Protein AF-R7TQU2-F1 (afdb_monomer_lite)

pLDDT: mean 90.51, std 6.59, range [50.0, 96.06]

Organism: Capitella teleta (NCBI:txid283909)

Structure (mmCIF, N/CA/C/O backbone):
data_AF-R7TQU2-F1
#
_entry.id   AF-R7TQU2-F1
#
loop_
_atom_site.group_PDB
_atom_site.id
_atom_site.type_symbol
_atom_site.label_atom_id
_atom_site.label_alt_id
_atom_site.label_comp_id
_atom_site.label_asym_id
_atom_site.label_entity_id
_atom_site.label_seq_id
_atom_site.pdbx_PDB_ins_code
_atom_site.Cartn_x
_atom_site.Cartn_y
_atom_site.Cartn_z
_atom_site.occupancy
_atom_site.B_iso_or_equiv
_atom_site.auth_seq_id
_atom_site.auth_comp_id
_atom_site.auth_asym_id
_atom_site.auth_atom_id
_atom_site.pdbx_PDB_model_num
ATOM 1 N N . VAL A 1 1 ? 15.083 -4.131 -11.958 1.00 56.88 1 VAL A N 1
ATOM 2 C CA . VAL A 1 1 ? 14.049 -3.696 -12.937 1.00 56.88 1 VAL A CA 1
ATOM 3 C C . VAL A 1 1 ? 12.757 -3.385 -12.186 1.00 56.88 1 VAL A C 1
ATOM 5 O O . VAL A 1 1 ? 12.505 -4.033 -11.183 1.00 56.88 1 VAL A O 1
ATOM 8 N N . SER A 1 2 ? 11.969 -2.376 -12.584 1.00 81.75 2 SER A N 1
ATOM 9 C CA . SER A 1 2 ? 10.673 -2.106 -11.933 1.00 81.75 2 SER A CA 1
ATOM 10 C C . SER A 1 2 ? 9.598 -3.069 -12.445 1.00 81.75 2 SER A C 1
ATOM 12 O O . SER A 1 2 ? 9.579 -3.378 -13.635 1.00 81.75 2 SER A O 1
ATOM 14 N N . ILE A 1 3 ? 8.667 -3.498 -11.583 1.00 87.81 3 ILE A N 1
ATOM 15 C CA . ILE A 1 3 ? 7.614 -4.469 -11.944 1.00 87.81 3 ILE A CA 1
ATOM 16 C C . ILE A 1 3 ? 6.806 -4.052 -13.182 1.00 87.81 3 ILE A C 1
ATOM 18 O O . ILE A 1 3 ? 6.419 -4.887 -13.989 1.00 87.81 3 ILE A O 1
ATOM 22 N N . ARG A 1 4 ? 6.594 -2.746 -13.399 1.00 89.94 4 ARG A N 1
ATOM 23 C CA . ARG A 1 4 ? 5.959 -2.251 -14.628 1.00 89.94 4 ARG A CA 1
ATOM 24 C C . ARG A 1 4 ? 6.785 -2.599 -15.867 1.00 89.94 4 ARG A C 1
ATOM 26 O O . ARG A 1 4 ? 6.228 -3.145 -16.805 1.00 89.94 4 ARG A O 1
ATOM 33 N N . ARG A 1 5 ? 8.079 -2.266 -15.871 1.00 89.38 5 ARG A N 1
ATOM 34 C CA . ARG A 1 5 ? 8.947 -2.494 -17.036 1.00 89.38 5 ARG A CA 1
ATOM 35 C C . ARG A 1 5 ? 9.043 -3.978 -17.371 1.00 89.38 5 ARG A C 1
ATOM 37 O O . ARG A 1 5 ? 8.991 -4.305 -18.544 1.00 89.38 5 ARG A O 1
ATOM 44 N N . LEU A 1 6 ? 9.114 -4.834 -16.348 1.00 89.31 6 LEU A N 1
ATOM 45 C CA . LEU A 1 6 ? 9.082 -6.287 -16.516 1.00 89.31 6 LEU A CA 1
ATOM 46 C C . LEU A 1 6 ? 7.777 -6.745 -17.185 1.00 89.31 6 LEU A C 1
ATOM 48 O O . LEU A 1 6 ? 7.793 -7.455 -18.175 1.00 89.31 6 LEU A O 1
ATOM 52 N N . GLN A 1 7 ? 6.626 -6.286 -16.695 1.00 91.00 7 GLN A N 1
ATOM 53 C CA . GLN A 1 7 ? 5.339 -6.649 -17.299 1.00 91.00 7 GLN A CA 1
ATOM 54 C C . GLN A 1 7 ? 5.186 -6.143 -18.739 1.00 91.00 7 GLN A C 1
ATOM 56 O O . GLN A 1 7 ? 4.569 -6.807 -19.566 1.00 91.00 7 GLN A O 1
ATOM 61 N N . ASP A 1 8 ? 5.720 -4.958 -19.035 1.00 90.31 8 ASP A N 1
ATOM 62 C CA . ASP A 1 8 ? 5.658 -4.385 -20.377 1.00 90.31 8 ASP A CA 1
ATOM 63 C C . ASP A 1 8 ? 6.617 -5.112 -21.347 1.00 90.31 8 ASP A C 1
ATOM 65 O O . ASP A 1 8 ? 6.284 -5.222 -22.523 1.00 90.31 8 ASP A O 1
ATOM 69 N N . SER A 1 9 ? 7.761 -5.642 -20.880 1.00 90.69 9 SER A N 1
ATOM 70 C CA . SER A 1 9 ? 8.673 -6.449 -21.711 1.00 90.69 9 SER A CA 1
ATOM 71 C C . SER A 1 9 ? 8.136 -7.850 -21.990 1.00 90.69 9 SER A C 1
ATOM 73 O O . SER A 1 9 ? 8.252 -8.326 -23.113 1.00 90.69 9 SER A O 1
ATOM 75 N N . GLU A 1 10 ? 7.519 -8.487 -20.992 1.00 89.56 10 GLU A N 1
ATOM 76 C CA . GLU A 1 10 ? 6.945 -9.833 -21.129 1.00 89.56 10 GLU A CA 1
ATOM 77 C C . GLU A 1 10 ? 5.579 -9.835 -21.838 1.00 89.56 10 GLU A C 1
ATOM 79 O O . GLU A 1 10 ? 5.090 -10.879 -22.258 1.00 89.56 10 GLU A O 1
ATOM 84 N N . GLY A 1 11 ? 4.904 -8.683 -21.927 1.00 90.56 11 GLY A N 1
ATOM 85 C CA . GLY A 1 11 ? 3.528 -8.597 -22.432 1.00 90.56 11 GLY A CA 1
ATOM 86 C C . GLY A 1 11 ? 2.476 -9.219 -21.498 1.00 90.56 11 GLY A C 1
ATOM 87 O O . GLY A 1 11 ? 1.311 -9.34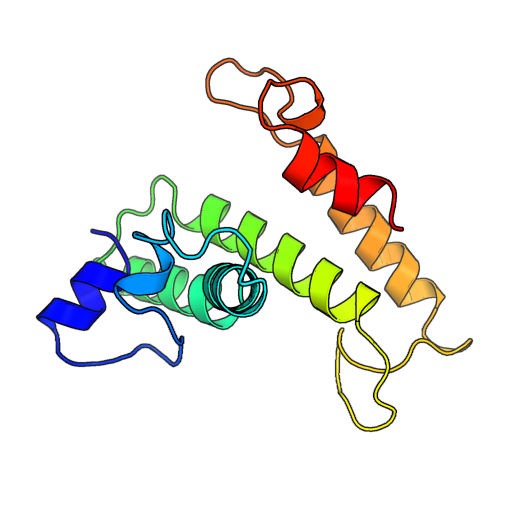2 -21.877 1.00 90.56 11 GLY A O 1
ATOM 88 N N . LEU A 1 12 ? 2.859 -9.583 -20.268 1.00 89.31 12 LEU A N 1
ATOM 89 C CA . LEU A 1 12 ? 2.018 -10.256 -19.274 1.00 89.31 12 LEU A CA 1
ATOM 90 C C . LEU A 1 12 ? 1.855 -9.411 -18.003 1.00 89.31 12 LEU A C 1
ATOM 92 O O . LEU A 1 12 ? 2.741 -8.655 -17.606 1.00 89.31 12 LEU A O 1
ATOM 96 N N . LYS A 1 13 ? 0.708 -9.552 -17.325 1.00 88.56 13 LYS A N 1
ATOM 97 C CA . LYS A 1 13 ? 0.422 -8.873 -16.049 1.00 88.56 13 LYS A CA 1
ATOM 98 C C . LYS A 1 13 ? 0.387 -9.872 -14.897 1.00 88.56 13 LYS A C 1
ATOM 100 O O . LYS A 1 13 ? -0.367 -10.839 -14.933 1.00 88.56 13 LYS A O 1
ATOM 105 N N . ALA A 1 14 ? 1.103 -9.564 -13.819 1.00 90.19 14 ALA A N 1
ATOM 106 C CA . ALA A 1 14 ? 1.048 -10.284 -12.549 1.00 90.19 14 ALA A CA 1
ATOM 107 C C . ALA A 1 14 ? -0.165 -9.821 -11.716 1.00 90.19 14 ALA A C 1
ATOM 109 O O . ALA A 1 14 ? -0.012 -9.333 -10.597 1.00 90.19 14 ALA A O 1
ATOM 110 N N . VAL A 1 15 ? -1.366 -9.893 -12.312 1.00 89.50 15 VAL A N 1
ATOM 111 C CA . VAL A 1 15 ? -2.695 -9.583 -11.727 1.00 89.50 15 VAL A CA 1
ATOM 112 C C . VAL A 1 15 ? -2.921 -8.124 -11.274 1.00 89.50 15 VAL A C 1
ATOM 114 O O . VAL A 1 15 ? -4.063 -7.667 -11.183 1.00 89.50 15 VAL A O 1
ATOM 117 N N . ASN A 1 16 ? -1.867 -7.343 -11.051 1.00 92.12 16 ASN A N 1
ATOM 118 C CA . ASN A 1 16 ? -1.959 -5.931 -10.693 1.00 92.12 16 ASN A CA 1
ATOM 119 C C . ASN A 1 16 ? -2.381 -5.047 -11.880 1.00 92.12 16 ASN A C 1
ATOM 121 O O . ASN A 1 16 ? -2.229 -5.388 -13.054 1.00 92.12 16 ASN A O 1
ATOM 125 N N . ARG A 1 17 ? -2.890 -3.855 -11.556 1.00 92.31 17 ARG A N 1
ATOM 126 C CA . ARG A 1 17 ? -3.434 -2.893 -12.530 1.00 92.31 17 ARG A CA 1
ATOM 127 C C . ARG A 1 17 ? -2.427 -1.826 -12.968 1.00 92.31 17 ARG A C 1
ATOM 129 O O . ARG A 1 17 ? -2.834 -0.814 -13.536 1.00 92.31 17 ARG A O 1
ATOM 136 N N . LEU A 1 18 ? -1.129 -2.020 -12.715 1.00 92.38 18 LEU A N 1
ATOM 137 C CA . LEU A 1 18 ? -0.122 -1.006 -13.017 1.00 92.38 18 LEU A CA 1
ATOM 138 C C . LEU A 1 18 ? 0.007 -0.765 -14.525 1.00 92.38 18 LEU A C 1
ATOM 140 O O . LEU A 1 18 ? 0.249 -1.668 -15.331 1.00 92.38 18 LEU A O 1
ATOM 144 N N . THR A 1 19 ? -0.079 0.510 -14.883 1.00 91.50 19 THR A N 1
ATOM 145 C CA . THR A 1 19 ? 0.096 1.039 -16.243 1.00 91.50 19 THR A CA 1
ATOM 146 C C . THR A 1 19 ? 1.000 2.261 -16.221 1.00 91.50 19 THR A C 1
ATOM 148 O O . THR A 1 19 ? 1.339 2.752 -15.138 1.00 91.50 19 THR A O 1
ATOM 151 N N . LYS A 1 20 ? 1.336 2.808 -17.401 1.00 91.38 20 LYS A N 1
ATOM 152 C CA . LYS A 1 20 ? 2.138 4.034 -17.555 1.00 91.38 20 LYS A CA 1
ATOM 153 C C . LYS A 1 20 ? 1.626 5.234 -16.735 1.00 91.38 20 LYS A C 1
ATOM 155 O O . LYS A 1 20 ? 2.407 5.967 -16.132 1.00 91.38 20 LYS A O 1
ATOM 160 N N . ASN A 1 21 ? 0.317 5.336 -16.566 1.00 92.69 21 ASN A N 1
ATOM 161 C CA . ASN A 1 21 ? -0.304 6.437 -15.831 1.00 92.69 21 ASN A CA 1
ATOM 162 C C . ASN A 1 21 ? -0.069 6.388 -14.310 1.00 92.69 21 ASN A C 1
ATOM 164 O O . ASN A 1 21 ? -0.192 7.408 -13.646 1.00 92.69 21 ASN A O 1
ATOM 168 N N . HIS A 1 22 ? 0.284 5.224 -13.754 1.00 93.56 22 HIS A N 1
ATOM 169 C CA . HIS A 1 22 ? 0.480 5.050 -12.308 1.00 93.56 22 HIS A CA 1
ATOM 170 C C . HIS A 1 22 ? 1.814 5.615 -11.791 1.00 93.56 22 HIS A C 1
ATOM 172 O O . HIS A 1 22 ? 1.872 6.124 -10.680 1.00 93.56 22 HIS A O 1
ATOM 178 N N . ILE A 1 23 ? 2.881 5.538 -12.592 1.00 91.06 23 ILE A N 1
ATOM 179 C CA . ILE A 1 23 ? 4.210 6.104 -12.283 1.00 91.06 23 ILE A CA 1
ATOM 180 C C . ILE A 1 23 ? 4.336 7.506 -12.888 1.00 91.06 23 ILE A C 1
ATOM 182 O O . ILE A 1 23 ? 4.854 8.400 -12.230 1.00 91.06 23 ILE A O 1
ATOM 186 N N . ASP A 1 24 ? 3.784 7.745 -14.084 1.00 93.00 24 ASP A N 1
ATOM 187 C CA . ASP A 1 24 ? 3.813 9.058 -14.746 1.00 93.00 24 ASP A CA 1
ATOM 188 C C . ASP A 1 24 ? 2.559 9.879 -14.380 1.00 93.00 24 ASP A C 1
ATOM 190 O O . ASP A 1 24 ? 1.881 10.462 -15.225 1.00 93.00 24 ASP A O 1
ATOM 194 N N . PHE A 1 25 ? 2.227 9.902 -13.085 1.00 93.31 25 PHE A N 1
ATOM 195 C CA . PHE A 1 25 ? 0.953 10.400 -12.551 1.00 93.31 25 PHE A CA 1
ATOM 196 C C . PHE A 1 25 ? 0.867 11.931 -12.425 1.00 93.31 25 PHE A C 1
ATOM 198 O O . PHE A 1 25 ? -0.126 12.443 -11.914 1.00 93.31 25 PHE A O 1
ATOM 205 N N . LYS A 1 26 ? 1.876 12.691 -12.877 1.00 94.62 26 LYS A N 1
ATOM 206 C CA . LYS A 1 26 ? 1.999 14.150 -12.651 1.00 94.62 26 LYS A CA 1
ATOM 207 C C . LYS A 1 26 ? 0.760 14.952 -13.077 1.00 94.62 26 LYS A C 1
ATOM 209 O O . LYS A 1 26 ? 0.375 15.892 -12.394 1.00 94.62 26 LYS A O 1
ATOM 214 N N . ASN A 1 27 ? 0.094 14.545 -14.157 1.00 94.44 27 ASN A N 1
ATOM 215 C CA . ASN A 1 27 ? -1.123 15.205 -14.655 1.00 94.44 27 ASN A CA 1
ATOM 216 C C . ASN A 1 27 ? -2.416 14.633 -14.037 1.00 94.44 27 ASN A C 1
ATOM 218 O O . ASN A 1 27 ? -3.522 14.966 -14.452 1.00 94.44 27 ASN A O 1
ATOM 222 N N . GLN A 1 28 ? -2.290 13.702 -13.092 1.00 94.12 28 GLN A N 1
ATOM 223 C CA . GLN A 1 28 ? -3.371 12.911 -12.503 1.00 94.12 28 GLN A CA 1
ATOM 224 C C . GLN A 1 28 ? -3.219 12.790 -10.978 1.00 94.12 28 GLN A C 1
ATOM 226 O O . GLN A 1 28 ? -3.757 11.863 -10.380 1.00 94.12 28 GLN A O 1
ATOM 231 N N . ILE A 1 29 ? -2.523 13.743 -10.346 1.00 92.00 29 ILE A N 1
ATOM 232 C CA . ILE A 1 29 ? -2.177 13.727 -8.913 1.00 92.00 29 ILE A CA 1
ATOM 233 C C . ILE A 1 29 ? -3.393 13.613 -7.982 1.00 92.00 29 ILE A C 1
ATOM 235 O O . ILE A 1 29 ? -3.286 13.012 -6.921 1.00 92.00 29 ILE A O 1
ATOM 239 N N . MET A 1 30 ? -4.559 14.119 -8.396 1.00 93.50 30 MET A N 1
ATOM 240 C CA . MET A 1 30 ? -5.803 14.048 -7.615 1.00 93.50 30 MET A CA 1
ATOM 241 C C . MET A 1 30 ? -6.584 12.739 -7.822 1.00 93.50 30 MET A C 1
ATOM 243 O O . MET A 1 30 ? -7.607 12.514 -7.177 1.00 93.50 30 MET A O 1
ATOM 247 N N . LYS A 1 31 ? -6.151 11.852 -8.730 1.00 95.62 31 LYS A N 1
ATOM 248 C CA . LYS A 1 31 ? -6.851 10.588 -8.996 1.00 95.62 31 LYS A CA 1
ATOM 249 C C . LYS A 1 31 ? -6.482 9.546 -7.942 1.00 95.62 31 LYS A C 1
ATOM 251 O O . LYS A 1 31 ? -5.626 8.696 -8.181 1.00 95.62 31 LYS A O 1
ATOM 256 N N . VAL A 1 32 ? -7.218 9.543 -6.829 1.00 92.00 32 VAL A N 1
ATOM 257 C CA . VAL A 1 32 ? -7.078 8.558 -5.735 1.00 92.00 32 VAL A CA 1
ATOM 258 C C . VAL A 1 32 ? -7.075 7.118 -6.258 1.00 92.00 32 VAL A C 1
ATOM 260 O O . VAL A 1 32 ? -6.281 6.300 -5.811 1.00 92.00 32 VAL A O 1
ATOM 263 N N . LYS A 1 33 ? -7.878 6.819 -7.290 1.00 94.81 33 LYS A N 1
ATOM 264 C CA . LYS A 1 33 ? -7.898 5.504 -7.949 1.00 94.81 33 LYS A CA 1
ATOM 265 C C . LYS A 1 33 ? -6.509 5.022 -8.394 1.00 94.81 33 LYS A C 1
ATOM 267 O O . LYS A 1 33 ? -6.226 3.839 -8.247 1.00 94.81 33 LYS A O 1
ATOM 272 N N . LEU A 1 34 ? -5.660 5.906 -8.928 1.00 94.81 34 LEU A N 1
ATOM 273 C CA . LEU A 1 34 ? -4.300 5.538 -9.337 1.00 94.81 34 LEU A CA 1
ATOM 274 C C . LEU A 1 34 ? -3.415 5.270 -8.124 1.00 94.81 34 LEU A C 1
ATOM 276 O O . LEU A 1 34 ? -2.672 4.297 -8.130 1.00 94.81 34 LEU A O 1
ATOM 280 N N . ALA A 1 35 ? -3.515 6.089 -7.075 1.00 93.19 35 ALA A N 1
ATOM 281 C CA . ALA A 1 35 ? -2.753 5.884 -5.845 1.00 93.19 35 ALA A CA 1
ATOM 282 C C . ALA A 1 35 ? -3.092 4.533 -5.193 1.00 93.19 35 ALA A C 1
ATOM 284 O O . ALA A 1 35 ? -2.191 3.744 -4.921 1.00 93.19 35 ALA A O 1
ATOM 285 N N . VAL A 1 36 ? -4.386 4.227 -5.047 1.00 93.50 36 VAL A N 1
ATOM 286 C CA . VAL A 1 36 ? -4.876 2.965 -4.464 1.00 93.50 36 VAL A CA 1
ATOM 287 C C . VAL A 1 36 ? -4.425 1.758 -5.284 1.00 93.50 36 VAL A C 1
ATOM 289 O O . VAL A 1 36 ? -3.993 0.756 -4.732 1.00 93.50 36 VAL A O 1
ATOM 292 N N . GLN A 1 37 ? -4.479 1.839 -6.616 1.00 94.94 37 GLN A N 1
ATOM 293 C CA . GLN A 1 37 ? -4.023 0.739 -7.470 1.00 94.94 37 GLN A CA 1
ATOM 294 C C . GLN A 1 37 ? -2.503 0.536 -7.398 1.00 94.94 37 GLN A C 1
ATOM 296 O O . GLN A 1 37 ? -2.049 -0.610 -7.407 1.00 94.94 37 GLN A O 1
ATOM 301 N N . THR A 1 38 ? -1.731 1.623 -7.286 1.00 95.25 38 THR A N 1
ATOM 302 C CA . THR A 1 38 ? -0.272 1.574 -7.109 1.00 95.25 38 THR A CA 1
ATOM 303 C C . THR A 1 38 ? 0.129 0.953 -5.775 1.00 95.25 38 THR A C 1
ATOM 305 O O . THR A 1 38 ? 1.081 0.180 -5.731 1.00 95.25 38 THR A O 1
ATOM 308 N N . LEU A 1 39 ? -0.600 1.268 -4.705 1.00 94.56 39 LEU A N 1
ATOM 309 C CA . LEU A 1 39 ? -0.312 0.831 -3.339 1.00 94.56 39 LEU A CA 1
ATOM 310 C C . LEU A 1 39 ? -1.193 -0.351 -2.912 1.00 94.56 39 LEU A C 1
ATOM 312 O O . LEU A 1 39 ? -1.566 -0.443 -1.752 1.00 94.56 39 LEU A O 1
ATOM 316 N N . SER A 1 40 ? -1.517 -1.251 -3.844 1.00 95.44 40 SER A N 1
ATOM 317 C CA . SER A 1 40 ? -2.355 -2.420 -3.556 1.00 95.44 40 SER A CA 1
ATOM 318 C C . SER A 1 40 ? -1.545 -3.673 -3.228 1.00 95.44 40 SER A C 1
ATOM 320 O O . SER A 1 40 ? -0.452 -3.878 -3.763 1.00 95.44 40 SER A O 1
ATOM 322 N N . SER A 1 41 ? -2.128 -4.589 -2.451 1.00 94.12 41 SER A N 1
ATOM 323 C CA . SER A 1 41 ? -1.565 -5.922 -2.172 1.00 94.12 41 SER A CA 1
ATOM 324 C C . SER A 1 41 ? -1.155 -6.689 -3.433 1.00 94.12 41 SER A C 1
ATOM 326 O O . SER A 1 41 ? -0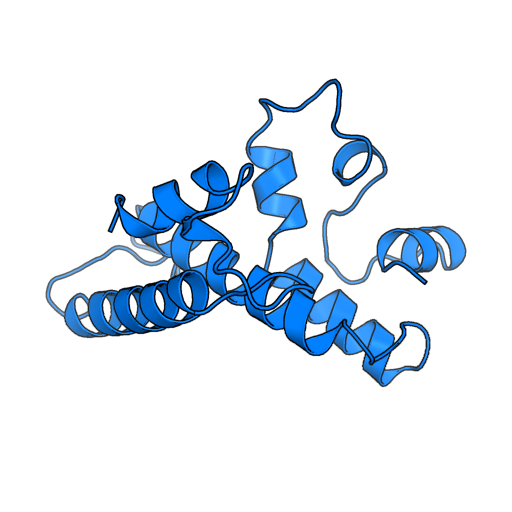.115 -7.339 -3.441 1.00 94.12 41 SER A O 1
ATOM 328 N N . SER A 1 42 ? -1.897 -6.553 -4.538 1.00 94.88 42 SER A N 1
ATOM 329 C CA . SER A 1 42 ? -1.525 -7.173 -5.821 1.00 94.88 42 SER A CA 1
ATOM 330 C C . SER A 1 42 ? -0.172 -6.690 -6.366 1.00 94.88 42 SER A C 1
ATOM 332 O O . SER A 1 42 ? 0.550 -7.460 -6.996 1.00 94.88 42 SER A O 1
ATOM 334 N N . VAL A 1 43 ? 0.201 -5.430 -6.110 1.00 95.06 43 VAL A N 1
ATOM 335 C CA . VAL A 1 43 ? 1.513 -4.883 -6.485 1.00 95.06 43 VAL A CA 1
ATOM 336 C C . VAL A 1 43 ? 2.601 -5.434 -5.571 1.00 95.06 43 VAL A C 1
ATOM 338 O O . VAL A 1 43 ? 3.653 -5.822 -6.072 1.00 95.06 43 VAL A O 1
ATOM 341 N N . ALA A 1 44 ? 2.342 -5.530 -4.263 1.00 94.81 44 ALA A N 1
ATOM 342 C CA . ALA A 1 44 ? 3.268 -6.156 -3.319 1.00 94.81 44 ALA A CA 1
ATOM 343 C C . ALA A 1 44 ? 3.542 -7.625 -3.688 1.00 94.81 44 ALA A C 1
ATOM 345 O O . ALA A 1 44 ? 4.697 -8.027 -3.787 1.00 94.81 44 ALA A O 1
ATOM 346 N N . SER A 1 45 ? 2.504 -8.411 -3.992 1.00 94.50 45 SER A N 1
ATOM 347 C CA . SER A 1 45 ? 2.666 -9.800 -4.443 1.00 94.50 45 SER A CA 1
ATOM 348 C C . SER A 1 45 ? 3.444 -9.902 -5.755 1.00 94.50 45 SER A C 1
ATOM 350 O O . SER A 1 45 ? 4.297 -10.772 -5.888 1.00 94.50 45 SER A O 1
ATOM 352 N N . ALA A 1 46 ? 3.193 -9.006 -6.713 1.00 94.00 46 ALA A N 1
ATOM 353 C CA . ALA A 1 46 ? 3.919 -8.990 -7.980 1.00 94.00 46 ALA A CA 1
ATOM 354 C C . ALA A 1 46 ? 5.407 -8.640 -7.802 1.00 94.00 46 ALA A C 1
ATOM 356 O O . ALA A 1 46 ? 6.257 -9.220 -8.472 1.00 94.00 46 ALA A O 1
ATOM 357 N N . LEU A 1 47 ? 5.721 -7.716 -6.890 1.00 93.56 47 LEU A N 1
ATOM 358 C CA . LEU A 1 47 ? 7.089 -7.373 -6.506 1.00 93.56 47 LEU A CA 1
ATOM 359 C C . LEU A 1 47 ? 7.820 -8.582 -5.908 1.00 93.56 47 LEU A C 1
ATOM 361 O O . LEU A 1 47 ? 8.878 -8.956 -6.410 1.00 93.56 47 LEU A O 1
ATOM 365 N N . MET A 1 48 ? 7.209 -9.236 -4.916 1.00 93.44 48 MET A N 1
ATOM 366 C CA . MET A 1 48 ? 7.761 -10.441 -4.285 1.00 93.44 48 MET A CA 1
ATOM 367 C C . MET A 1 48 ? 7.950 -11.577 -5.293 1.00 93.44 48 MET A C 1
ATOM 369 O O . MET A 1 48 ? 9.000 -12.211 -5.316 1.00 93.44 48 MET A O 1
ATOM 373 N N . PHE A 1 49 ? 6.970 -11.808 -6.171 1.00 92.31 49 PHE A N 1
ATOM 374 C CA . PHE A 1 49 ? 7.079 -12.812 -7.228 1.00 92.31 49 PHE A CA 1
ATOM 375 C C . PHE A 1 49 ? 8.237 -12.501 -8.182 1.00 92.31 49 PHE A C 1
ATOM 377 O O . PHE A 1 49 ? 9.051 -13.373 -8.464 1.00 92.31 49 PHE A O 1
ATOM 384 N N . GLY A 1 50 ? 8.358 -11.246 -8.630 1.00 91.19 50 GLY A N 1
ATOM 385 C CA . GLY A 1 50 ? 9.451 -10.805 -9.498 1.00 91.19 50 GLY A CA 1
ATOM 386 C C . GLY A 1 50 ? 10.836 -10.993 -8.872 1.00 91.19 50 GLY A C 1
ATOM 387 O O . GLY A 1 50 ? 11.785 -11.322 -9.581 1.00 91.19 50 GLY A O 1
ATOM 388 N N . GLN A 1 51 ? 10.955 -10.820 -7.554 1.00 91.81 51 GLN A N 1
ATOM 389 C CA . GLN A 1 51 ? 12.175 -11.122 -6.803 1.00 91.81 51 GLN A CA 1
ATOM 390 C C . GLN A 1 51 ? 12.431 -12.631 -6.710 1.00 91.81 51 GLN A C 1
ATOM 392 O O . GLN A 1 51 ? 13.553 -13.066 -6.949 1.00 91.81 51 GLN A O 1
ATOM 397 N N . GLN A 1 52 ? 11.402 -13.437 -6.427 1.00 91.25 52 GLN A N 1
ATOM 398 C CA . GLN A 1 52 ? 11.514 -14.901 -6.343 1.00 91.25 52 GLN A CA 1
ATOM 399 C C . GLN A 1 52 ? 12.030 -15.534 -7.640 1.00 91.25 52 GLN A C 1
ATOM 401 O O . GLN A 1 52 ? 12.793 -16.493 -7.587 1.00 91.25 52 GLN A O 1
ATOM 406 N N . ILE A 1 53 ? 11.649 -14.987 -8.797 1.00 90.88 53 ILE A N 1
ATOM 407 C CA . ILE A 1 53 ? 12.104 -15.466 -10.113 1.00 90.88 53 ILE A CA 1
ATOM 408 C C . ILE A 1 53 ? 13.397 -14.787 -10.603 1.00 90.88 53 ILE A C 1
ATOM 410 O O . ILE A 1 53 ? 13.821 -15.020 -11.730 1.00 90.88 53 ILE A O 1
ATOM 414 N N . GLY A 1 54 ? 14.021 -13.926 -9.789 1.00 89.94 54 GLY A N 1
ATOM 415 C CA . GLY A 1 54 ? 15.288 -13.261 -10.117 1.00 89.94 54 GLY A CA 1
ATOM 416 C C . GLY A 1 54 ? 15.188 -12.097 -11.112 1.00 89.94 54 GLY A C 1
ATOM 417 O O . GLY A 1 54 ? 16.208 -11.612 -11.597 1.00 89.94 54 GLY A O 1
ATOM 418 N N . CYS A 1 55 ? 13.983 -11.612 -11.424 1.00 89.06 55 CYS A N 1
ATOM 419 C CA . CYS A 1 55 ? 13.773 -10.506 -12.368 1.00 89.06 55 CYS A CA 1
ATOM 420 C C . CYS A 1 55 ? 13.817 -9.115 -11.707 1.00 89.06 55 CYS A C 1
ATOM 422 O O . CYS A 1 55 ? 13.973 -8.093 -12.387 1.00 89.06 55 CYS A O 1
ATOM 424 N N . ILE A 1 56 ? 13.649 -9.047 -10.385 1.00 87.62 56 ILE A N 1
ATOM 425 C CA . ILE A 1 56 ? 13.680 -7.811 -9.597 1.00 87.62 56 ILE A CA 1
ATOM 426 C C . ILE A 1 56 ? 14.758 -7.931 -8.521 1.00 87.62 56 ILE A C 1
ATOM 428 O O . ILE A 1 56 ? 14.929 -8.984 -7.917 1.00 87.62 56 ILE A O 1
ATOM 432 N N . ASP A 1 57 ? 15.483 -6.835 -8.296 1.00 84.38 57 ASP A N 1
ATOM 433 C CA . ASP A 1 57 ? 16.509 -6.752 -7.258 1.00 84.38 57 ASP A CA 1
ATOM 434 C C . ASP A 1 57 ? 15.883 -6.909 -5.864 1.00 84.38 57 ASP A C 1
ATOM 436 O O . ASP A 1 57 ? 14.890 -6.256 -5.537 1.00 84.38 57 ASP A O 1
ATOM 440 N N . SER A 1 58 ? 16.475 -7.761 -5.034 1.00 76.44 58 SER A N 1
ATOM 441 C CA . SER A 1 58 ? 16.018 -8.036 -3.677 1.00 76.44 58 SER A CA 1
ATOM 442 C C . SER A 1 58 ? 16.296 -6.895 -2.701 1.00 76.44 58 SER A C 1
ATOM 444 O O . SER A 1 58 ? 15.589 -6.781 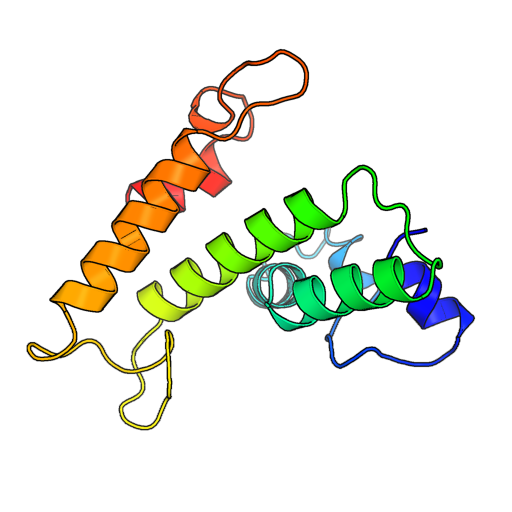-1.706 1.00 76.44 58 SER A O 1
ATOM 446 N N . SER A 1 59 ? 17.280 -6.026 -2.973 1.00 77.56 59 SER A N 1
ATOM 447 C CA . SER A 1 59 ? 17.810 -5.060 -1.991 1.00 77.56 59 SER A CA 1
ATOM 448 C C . SER A 1 59 ? 16.758 -4.148 -1.335 1.00 77.56 59 SER A C 1
ATOM 450 O O . SER A 1 59 ? 16.909 -3.753 -0.181 1.00 77.56 59 SER A O 1
ATOM 452 N N . SER A 1 60 ? 15.676 -3.823 -2.050 1.00 78.94 60 SER A N 1
ATOM 453 C CA . SER A 1 60 ? 14.614 -2.916 -1.585 1.00 78.94 60 SER A CA 1
ATOM 454 C C . SER A 1 60 ? 13.195 -3.453 -1.783 1.00 78.94 60 SER A C 1
ATOM 456 O O . SER A 1 60 ? 12.225 -2.796 -1.391 1.00 78.94 60 SER A O 1
ATOM 458 N N . THR A 1 61 ? 13.050 -4.639 -2.374 1.00 89.25 61 THR A N 1
ATOM 459 C CA . THR A 1 61 ? 11.742 -5.170 -2.774 1.00 89.25 61 THR A CA 1
ATOM 460 C C . THR A 1 61 ? 10.920 -5.609 -1.570 1.00 89.25 61 THR A C 1
ATOM 462 O O . THR A 1 61 ? 9.769 -5.186 -1.460 1.00 89.25 61 THR A O 1
ATOM 465 N N . ASP A 1 62 ? 11.529 -6.318 -0.616 1.00 90.06 62 ASP A N 1
ATOM 466 C CA . ASP A 1 62 ? 10.854 -6.771 0.607 1.00 90.06 62 ASP A CA 1
ATOM 467 C C . ASP A 1 62 ? 10.276 -5.587 1.394 1.00 90.06 62 ASP A C 1
ATOM 469 O O . ASP A 1 62 ? 9.091 -5.550 1.726 1.00 90.06 62 ASP A O 1
ATOM 473 N N . LYS A 1 63 ? 11.097 -4.553 1.619 1.00 90.19 63 LYS A N 1
ATOM 474 C CA . LYS A 1 63 ? 10.685 -3.348 2.351 1.00 90.19 63 LYS A CA 1
ATOM 475 C C . LYS A 1 63 ? 9.640 -2.530 1.607 1.00 90.19 63 LYS A C 1
ATOM 477 O O . LYS A 1 63 ? 8.715 -2.008 2.225 1.00 90.19 63 LYS A O 1
ATOM 482 N N . THR A 1 64 ? 9.735 -2.456 0.282 1.00 92.44 64 THR A N 1
ATOM 483 C CA . THR A 1 64 ? 8.717 -1.784 -0.534 1.00 92.44 64 THR A CA 1
ATOM 484 C C . THR A 1 64 ? 7.384 -2.534 -0.478 1.00 92.44 64 THR A C 1
ATOM 486 O O . THR A 1 64 ? 6.339 -1.910 -0.294 1.00 92.44 64 THR A O 1
ATOM 489 N N . ALA A 1 65 ? 7.402 -3.863 -0.596 1.00 94.19 65 ALA A N 1
ATOM 490 C CA . ALA A 1 65 ? 6.211 -4.702 -0.507 1.00 94.19 65 ALA A CA 1
ATOM 491 C C . ALA A 1 65 ? 5.559 -4.635 0.886 1.00 94.19 65 ALA A C 1
ATOM 493 O O . ALA A 1 65 ? 4.329 -4.591 0.985 1.00 94.19 65 ALA A O 1
ATOM 494 N N . GLU A 1 66 ? 6.366 -4.563 1.948 1.00 94.50 66 GLU A N 1
ATOM 495 C CA . GLU A 1 66 ? 5.916 -4.377 3.332 1.00 94.50 66 GLU A CA 1
ATOM 496 C C . GLU A 1 66 ? 5.181 -3.037 3.505 1.00 94.50 66 GLU A C 1
ATOM 498 O O . GLU A 1 66 ? 4.032 -3.022 3.950 1.00 94.50 66 GLU A O 1
ATOM 503 N N . ILE A 1 67 ? 5.774 -1.924 3.048 1.00 93.75 67 ILE A N 1
ATOM 504 C CA . ILE A 1 67 ? 5.137 -0.593 3.089 1.00 93.75 67 ILE A CA 1
ATOM 505 C C . ILE A 1 67 ? 3.820 -0.585 2.302 1.00 93.75 67 ILE A C 1
ATOM 507 O O . ILE A 1 67 ? 2.809 -0.092 2.804 1.00 93.75 67 ILE A O 1
ATOM 511 N N . ILE A 1 68 ? 3.813 -1.140 1.085 1.00 95.56 68 ILE A N 1
ATOM 512 C CA . ILE A 1 68 ? 2.603 -1.230 0.254 1.00 95.56 68 ILE A CA 1
ATOM 513 C C . ILE A 1 68 ? 1.508 -2.004 0.989 1.00 95.56 68 ILE A C 1
ATOM 515 O O . ILE A 1 68 ? 0.370 -1.549 1.042 1.00 95.56 68 ILE A O 1
ATOM 519 N N . SER A 1 69 ? 1.853 -3.143 1.589 1.00 95.69 69 SER A N 1
ATOM 520 C CA . SER A 1 69 ? 0.894 -3.979 2.314 1.00 95.69 69 SER A CA 1
ATOM 521 C C . SER A 1 69 ? 0.309 -3.260 3.530 1.00 95.69 69 SER A C 1
ATOM 523 O O . SER A 1 69 ? -0.883 -3.387 3.789 1.00 95.69 69 SER A O 1
ATOM 525 N N . VAL A 1 70 ? 1.114 -2.486 4.264 1.00 95.75 70 VAL A N 1
ATOM 526 C CA . VAL A 1 70 ? 0.637 -1.682 5.401 1.00 95.75 70 VAL A CA 1
ATOM 527 C C . VAL A 1 70 ? -0.340 -0.598 4.942 1.00 95.75 70 VAL A C 1
ATOM 529 O O . VAL A 1 70 ? -1.408 -0.446 5.535 1.00 95.75 70 VAL A O 1
ATOM 532 N N . ILE A 1 71 ? -0.021 0.118 3.860 1.00 94.62 71 ILE A N 1
ATOM 533 C CA . ILE A 1 71 ? -0.901 1.164 3.323 1.00 94.62 71 ILE A CA 1
ATOM 534 C C . ILE A 1 71 ? -2.209 0.570 2.773 1.00 94.62 71 ILE A C 1
ATOM 536 O O . ILE A 1 71 ? -3.273 1.111 3.063 1.00 94.62 71 ILE A O 1
ATOM 540 N N . ASP A 1 72 ? -2.154 -0.544 2.032 1.00 95.62 72 ASP A N 1
ATOM 541 C CA . ASP A 1 72 ? -3.343 -1.232 1.491 1.00 95.62 72 ASP A CA 1
ATOM 542 C C . ASP A 1 72 ? -4.300 -1.644 2.618 1.00 95.62 72 ASP A C 1
ATOM 544 O O . ASP A 1 72 ? -5.498 -1.377 2.550 1.00 95.62 72 ASP A O 1
ATOM 548 N N . ARG A 1 73 ? -3.762 -2.221 3.705 1.00 95.25 73 ARG A N 1
ATOM 549 C CA . ARG A 1 73 ? -4.550 -2.621 4.882 1.00 95.25 73 ARG A CA 1
ATOM 550 C C . ARG A 1 73 ? -5.237 -1.435 5.542 1.00 95.25 73 ARG A C 1
ATOM 552 O O . ARG A 1 73 ? -6.437 -1.502 5.791 1.00 95.25 73 ARG A O 1
ATOM 559 N N . LEU A 1 74 ? -4.494 -0.363 5.821 1.00 94.81 74 LEU A N 1
ATOM 560 C CA . LEU A 1 74 ? -5.057 0.846 6.427 1.00 94.81 74 LEU A CA 1
ATOM 561 C C . LEU A 1 74 ? -6.145 1.454 5.541 1.00 94.81 74 LEU A C 1
ATOM 563 O O . LEU A 1 74 ? -7.222 1.786 6.028 1.00 94.81 74 LEU A O 1
ATOM 567 N N . PHE A 1 75 ? -5.897 1.545 4.233 1.00 93.06 75 PHE A N 1
ATOM 568 C CA . PHE A 1 75 ? -6.873 2.066 3.283 1.00 93.06 75 PHE A CA 1
ATOM 569 C C . PHE A 1 75 ? -8.152 1.215 3.240 1.00 93.06 75 PHE A C 1
ATOM 571 O O . PHE A 1 75 ? -9.258 1.758 3.257 1.00 93.06 75 PHE A O 1
ATOM 578 N N . ASP A 1 76 ? -8.014 -0.111 3.220 1.00 93.81 76 ASP A N 1
ATOM 579 C CA . ASP A 1 76 ? -9.145 -1.037 3.249 1.00 93.81 76 ASP A CA 1
ATOM 580 C C . ASP A 1 76 ? -9.966 -0.908 4.538 1.00 93.81 76 ASP A C 1
ATOM 582 O O . ASP A 1 76 ? -11.197 -0.850 4.464 1.00 93.81 76 ASP A O 1
ATOM 586 N N . ILE A 1 77 ? -9.299 -0.800 5.695 1.00 93.94 77 ILE A N 1
ATOM 587 C CA . ILE A 1 77 ? -9.941 -0.618 7.004 1.00 93.94 77 ILE A CA 1
ATOM 588 C C . ILE A 1 77 ? -10.681 0.721 7.062 1.00 93.94 77 ILE A C 1
ATOM 590 O O . ILE A 1 77 ? -11.862 0.753 7.408 1.00 93.94 77 ILE A O 1
ATOM 594 N N . PHE A 1 78 ? -10.044 1.828 6.679 1.00 92.12 78 PHE A N 1
ATOM 595 C CA . PHE A 1 78 ? -10.671 3.157 6.714 1.00 92.12 78 PHE A CA 1
ATOM 596 C C . PHE A 1 78 ? -11.821 3.306 5.714 1.00 92.12 78 PHE A C 1
ATOM 598 O O . PHE A 1 78 ? -12.690 4.164 5.874 1.00 92.12 78 PHE A O 1
ATOM 605 N N . ASN A 1 79 ? -11.879 2.436 4.703 1.00 91.12 79 ASN A N 1
ATOM 606 C CA . ASN A 1 79 ? -12.957 2.399 3.723 1.00 91.12 79 ASN A CA 1
ATOM 607 C C . ASN A 1 79 ? -13.891 1.178 3.881 1.00 91.12 79 ASN A C 1
ATOM 609 O O . ASN A 1 79 ? -14.617 0.809 2.950 1.00 91.12 79 ASN A O 1
ATOM 613 N N . SER A 1 80 ? -13.909 0.550 5.059 1.00 91.25 80 SER A N 1
ATOM 614 C CA . SER A 1 80 ? -14.644 -0.690 5.331 1.00 91.25 80 SER A CA 1
ATOM 615 C C . SER A 1 80 ? -16.149 -0.473 5.572 1.00 91.25 80 SER A C 1
ATOM 617 O O . SER A 1 80 ? -16.659 -0.442 6.691 1.00 91.25 80 SER A O 1
ATOM 619 N N . LYS A 1 81 ? -16.916 -0.325 4.487 1.00 84.94 81 LYS A N 1
ATOM 620 C CA . LYS A 1 81 ? -18.369 -0.038 4.558 1.00 84.94 81 LYS A CA 1
ATOM 621 C C . LYS A 1 81 ? -19.271 -1.188 4.109 1.00 84.94 81 LYS A C 1
ATOM 623 O O . LYS A 1 81 ? -20.490 -1.066 4.157 1.00 84.94 81 LYS A O 1
ATOM 628 N N . CYS A 1 82 ? -18.697 -2.292 3.636 1.00 85.31 82 CYS A N 1
ATOM 629 C CA . CYS A 1 82 ? -19.446 -3.344 2.955 1.00 85.31 82 CYS A CA 1
ATOM 630 C C . CYS A 1 82 ? -19.700 -4.559 3.873 1.00 85.31 82 CYS A C 1
ATOM 632 O O . CYS A 1 82 ? -18.739 -5.210 4.291 1.00 85.31 82 CYS A O 1
ATOM 634 N N . PRO A 1 83 ? -20.968 -4.931 4.148 1.00 81.31 83 PRO A N 1
ATOM 635 C CA . PRO A 1 83 ? -21.295 -6.077 5.002 1.00 81.31 83 PRO A CA 1
ATOM 636 C C . PRO A 1 83 ? -20.836 -7.433 4.454 1.00 81.31 83 PRO A C 1
ATOM 638 O O . PRO A 1 83 ? -20.586 -8.342 5.238 1.00 81.31 83 PRO A O 1
ATOM 641 N N . VAL A 1 84 ? -20.740 -7.571 3.126 1.00 87.69 84 VAL A N 1
ATOM 642 C CA . VAL A 1 84 ? -20.339 -8.819 2.447 1.00 87.69 84 VAL A CA 1
ATOM 643 C C . VAL A 1 84 ? -18.852 -8.866 2.097 1.00 87.69 84 VAL A C 1
ATOM 645 O O . VAL A 1 84 ? -18.355 -9.893 1.630 1.00 87.69 84 VAL A O 1
ATOM 648 N N . ALA A 1 85 ? -18.127 -7.762 2.294 1.00 89.69 85 ALA A N 1
ATOM 649 C CA . ALA A 1 85 ? -16.690 -7.745 2.084 1.00 89.69 85 ALA A CA 1
ATOM 650 C C . ALA A 1 85 ? -15.980 -8.586 3.151 1.00 89.69 85 ALA A C 1
ATOM 652 O O . ALA A 1 85 ? -16.443 -8.716 4.282 1.00 89.69 85 ALA A O 1
ATOM 653 N N . ARG A 1 86 ? -14.841 -9.169 2.773 1.00 88.44 86 ARG A N 1
ATOM 654 C CA . ARG A 1 86 ? -14.028 -10.043 3.628 1.00 88.44 86 ARG A CA 1
ATOM 655 C C . ARG A 1 86 ? -12.724 -9.352 4.024 1.00 88.44 86 ARG A C 1
ATOM 657 O O . ARG A 1 86 ? -12.277 -8.429 3.342 1.00 88.44 86 ARG A O 1
ATOM 664 N N . GLY A 1 87 ? -12.102 -9.841 5.095 1.00 89.62 87 GLY A N 1
ATOM 665 C CA . GLY A 1 87 ? -10.813 -9.341 5.577 1.00 89.62 87 GLY A CA 1
ATOM 666 C C . GLY A 1 87 ? -10.884 -7.873 5.997 1.00 89.62 87 GLY A C 1
ATOM 667 O O . GLY A 1 87 ? -11.878 -7.437 6.572 1.00 89.62 87 GLY A O 1
ATOM 668 N N . TYR A 1 88 ? -9.853 -7.101 5.665 1.00 91.31 88 TYR A N 1
ATOM 669 C CA . TYR A 1 88 ? -9.732 -5.689 6.049 1.00 91.31 88 TYR A CA 1
ATOM 670 C C . TYR A 1 88 ? -10.786 -4.763 5.427 1.00 91.31 88 TYR A C 1
ATOM 672 O O . TYR A 1 88 ? -11.046 -3.695 5.960 1.00 91.31 88 TYR A O 1
ATOM 680 N N . LYS A 1 89 ? -11.453 -5.198 4.351 1.00 92.00 89 LYS A N 1
ATOM 681 C CA . LYS A 1 89 ? -12.577 -4.474 3.730 1.00 92.00 89 LYS A CA 1
ATOM 682 C C . LYS A 1 89 ? -13.918 -4.733 4.421 1.00 92.00 89 LYS A C 1
ATOM 684 O O . LYS A 1 89 ? -14.910 -4.084 4.083 1.00 92.00 89 LYS A O 1
ATOM 689 N N . SER A 1 90 ? -13.977 -5.734 5.304 1.00 92.19 90 SER A N 1
ATOM 690 C CA . SER A 1 90 ? -15.206 -6.119 6.000 1.00 92.19 90 SER A CA 1
ATOM 691 C C . SER A 1 90 ? -15.638 -5.041 6.984 1.00 92.19 90 SER A C 1
ATOM 693 O O . SER A 1 90 ? -14.805 -4.415 7.628 1.00 92.19 90 SER A O 1
ATOM 695 N N . GLN A 1 91 ? -16.948 -4.833 7.104 1.00 93.38 91 GLN A N 1
ATOM 696 C CA . GLN A 1 91 ? -17.509 -3.838 8.014 1.00 93.38 91 GLN A CA 1
ATOM 697 C C . GLN A 1 91 ? -17.002 -4.014 9.460 1.00 93.38 91 GLN A C 1
ATOM 699 O O . GLN A 1 91 ? -17.023 -5.123 10.005 1.00 93.38 91 GLN A O 1
ATOM 704 N N . ILE A 1 92 ? -16.635 -2.900 10.100 1.00 93.00 92 ILE A N 1
ATOM 705 C CA . ILE A 1 92 ? -16.282 -2.859 11.525 1.00 93.00 92 ILE A CA 1
ATOM 706 C C . ILE A 1 92 ? -17.545 -3.076 12.372 1.00 93.00 92 ILE A C 1
ATOM 708 O O . ILE A 1 92 ? -18.573 -2.423 12.183 1.00 93.00 92 ILE A O 1
ATOM 712 N N . ARG A 1 93 ? -17.472 -4.029 13.299 1.00 92.25 93 ARG A N 1
ATOM 713 C CA . ARG A 1 93 ? -18.543 -4.489 14.189 1.00 92.25 93 ARG A CA 1
ATOM 714 C C . ARG A 1 93 ? -17.973 -4.673 15.599 1.00 92.25 93 ARG A C 1
ATOM 716 O O . ARG A 1 93 ? -16.782 -4.944 15.734 1.00 92.25 93 ARG A O 1
ATOM 723 N N . PRO A 1 94 ? -18.803 -4.654 16.655 1.00 94.06 94 PRO A N 1
ATOM 724 C CA . PRO A 1 94 ? -18.319 -4.888 18.019 1.00 94.06 94 PRO A CA 1
ATOM 725 C C . PRO A 1 94 ? -17.468 -6.164 18.168 1.00 94.06 94 PRO A C 1
ATOM 727 O O . PRO A 1 94 ? -16.462 -6.156 18.867 1.00 94.06 94 PRO A O 1
ATOM 730 N N . GLY A 1 95 ? -17.812 -7.236 17.442 1.00 93.12 95 GLY A N 1
ATOM 731 C CA . GLY A 1 95 ? -17.088 -8.511 17.497 1.00 93.12 95 GLY A CA 1
ATOM 732 C C . GLY A 1 95 ? -15.699 -8.527 16.842 1.00 93.12 95 GLY A C 1
ATOM 733 O O . GLY A 1 95 ? -14.887 -9.367 17.212 1.00 93.12 95 GLY A O 1
ATOM 734 N N . ASN A 1 96 ? -15.397 -7.626 15.898 1.00 91.56 96 ASN A N 1
ATOM 735 C CA . ASN A 1 96 ? -14.083 -7.562 15.234 1.00 91.56 96 ASN A CA 1
ATOM 736 C C . ASN A 1 96 ? -13.301 -6.274 15.539 1.00 91.56 96 ASN A C 1
ATOM 738 O O . ASN A 1 96 ? -12.156 -6.156 15.111 1.00 91.56 96 ASN A O 1
ATOM 742 N N . LEU A 1 97 ? -13.883 -5.337 16.296 1.00 93.44 97 LEU A N 1
ATOM 743 C CA . LEU A 1 97 ? -13.276 -4.041 16.599 1.00 93.44 97 LEU A CA 1
ATOM 744 C C . LEU A 1 97 ? -11.883 -4.173 17.228 1.00 93.44 97 LEU A C 1
ATOM 746 O O . LEU A 1 97 ? -10.967 -3.479 16.807 1.00 93.44 97 LEU A O 1
ATOM 750 N N . HIS A 1 98 ? -11.705 -5.086 18.186 1.00 95.19 98 HIS A N 1
ATOM 751 C CA . HIS A 1 98 ? -10.413 -5.296 18.846 1.00 95.19 98 HIS A CA 1
ATOM 752 C C . HIS A 1 98 ? -9.306 -5.696 17.855 1.00 95.19 98 HIS A C 1
ATOM 754 O O . HIS A 1 98 ? -8.230 -5.107 17.884 1.00 95.19 98 HIS A O 1
ATOM 760 N N . LEU A 1 99 ? -9.595 -6.618 16.926 1.00 94.00 99 LEU A N 1
ATOM 761 C CA . LEU A 1 99 ? -8.655 -7.027 15.876 1.00 94.00 99 LEU A CA 1
ATOM 762 C C . LEU A 1 99 ? -8.329 -5.865 14.937 1.00 94.00 99 LEU A C 1
ATOM 764 O O . LEU A 1 99 ? -7.187 -5.699 14.522 1.00 94.00 99 LEU A O 1
ATOM 768 N N . VAL A 1 100 ? -9.334 -5.057 14.589 1.00 94.50 100 VAL A N 1
ATOM 769 C CA . VAL A 1 100 ? -9.139 -3.881 13.732 1.00 94.50 100 VAL A CA 1
ATOM 770 C C . VAL A 1 100 ? -8.223 -2.867 14.416 1.00 94.50 100 VAL A C 1
ATOM 772 O O . VAL A 1 100 ? -7.280 -2.395 13.786 1.00 94.50 100 VAL A O 1
ATOM 775 N N . VAL A 1 101 ? -8.455 -2.575 15.698 1.00 94.44 101 VAL A N 1
ATOM 776 C CA . VAL A 1 101 ? -7.618 -1.660 16.489 1.00 94.44 101 VAL A CA 1
ATOM 777 C C . VAL A 1 101 ? -6.189 -2.187 16.605 1.00 94.44 101 VAL A C 1
ATOM 779 O O . VAL A 1 101 ? -5.252 -1.437 16.354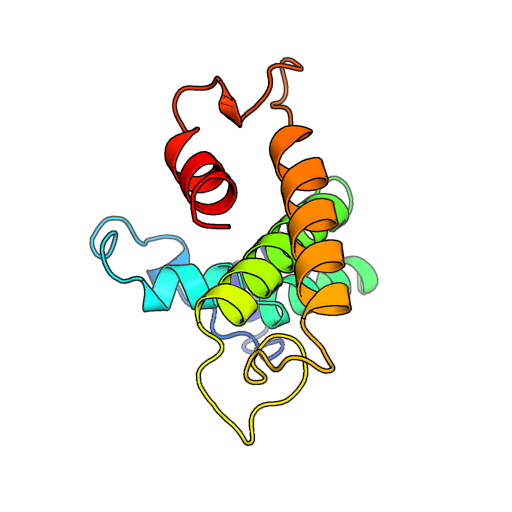 1.00 94.44 101 VAL A O 1
ATOM 782 N N . GLU A 1 102 ? -6.000 -3.474 16.900 1.00 95.94 102 GLU A N 1
ATOM 783 C CA . GLU A 1 102 ? -4.669 -4.090 16.974 1.00 95.94 102 GLU A CA 1
ATOM 784 C C . GLU A 1 102 ? -3.903 -3.962 15.646 1.00 95.94 102 GLU A C 1
ATOM 786 O O . GLU A 1 102 ? -2.726 -3.594 15.621 1.00 95.94 102 GLU A O 1
ATOM 791 N N . VAL A 1 103 ? -4.583 -4.200 14.520 1.00 95.50 103 VAL A N 1
ATOM 792 C CA . VAL A 1 103 ? -3.988 -4.060 13.185 1.00 95.50 103 VAL A CA 1
ATOM 793 C C . VAL A 1 103 ? -3.648 -2.604 12.875 1.00 95.50 103 VAL A C 1
ATOM 795 O O . VAL A 1 103 ? -2.564 -2.343 12.349 1.00 95.50 103 VAL A O 1
ATOM 798 N N . ILE A 1 104 ? -4.536 -1.659 13.199 1.00 95.19 104 ILE A N 1
ATOM 799 C CA . ILE A 1 104 ? -4.279 -0.224 13.035 1.00 95.19 104 ILE A CA 1
ATOM 800 C C . ILE A 1 104 ? -3.048 0.182 13.847 1.00 95.19 104 ILE A C 1
ATOM 802 O O . ILE A 1 104 ? -2.154 0.818 13.294 1.00 95.19 104 ILE A O 1
ATOM 806 N N . GLU A 1 105 ? -2.958 -0.217 15.115 1.00 95.38 105 GLU A N 1
ATOM 807 C CA . GLU A 1 105 ? -1.824 0.120 15.981 1.00 95.38 105 GLU A CA 1
ATOM 808 C C . GLU A 1 105 ? -0.511 -0.486 15.476 1.00 95.38 105 GLU A C 1
ATOM 810 O O . GLU A 1 105 ? 0.514 0.194 15.408 1.00 95.38 105 GLU A O 1
ATOM 815 N N . SER A 1 106 ? -0.534 -1.741 15.019 1.00 96.06 106 SER A N 1
ATOM 816 C CA . SER A 1 106 ? 0.625 -2.366 14.372 1.00 96.06 106 SER A CA 1
ATOM 817 C C . SER A 1 106 ? 1.086 -1.568 13.143 1.00 96.06 106 SER A C 1
ATOM 819 O O . SER A 1 106 ? 2.272 -1.257 12.998 1.00 96.06 106 SER A O 1
ATOM 821 N N . CYS A 1 107 ? 0.142 -1.149 12.295 1.00 95.25 107 CYS A N 1
ATOM 822 C CA . CYS A 1 107 ? 0.427 -0.335 11.117 1.00 95.25 107 CYS A CA 1
ATOM 823 C C . CYS A 1 107 ? 0.944 1.069 11.485 1.00 95.25 107 CYS A C 1
ATOM 825 O O . CYS A 1 107 ? 1.907 1.540 10.877 1.00 95.25 107 CYS A O 1
ATOM 827 N N . LYS A 1 108 ? 0.363 1.729 12.497 1.00 92.88 108 LYS A N 1
ATOM 828 C CA . LYS A 1 108 ? 0.813 3.038 13.002 1.00 92.88 108 LYS 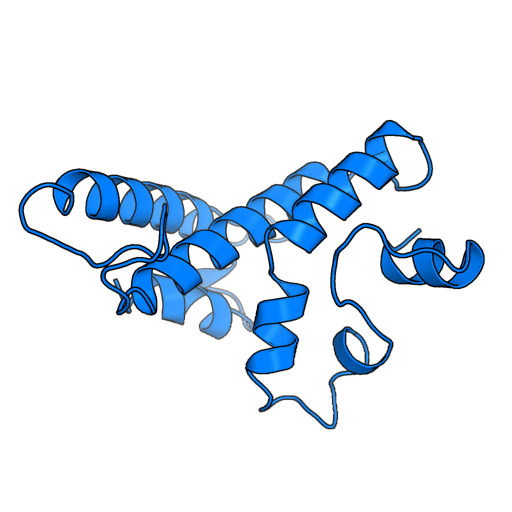A CA 1
ATOM 829 C C . LYS A 1 108 ? 2.244 2.979 13.515 1.00 92.88 108 LYS A C 1
ATOM 831 O O . LYS A 1 108 ? 3.055 3.839 13.161 1.00 92.88 108 LYS A O 1
ATOM 836 N N . ASN A 1 109 ? 2.563 1.958 14.307 1.00 94.25 109 ASN A N 1
ATOM 837 C CA . ASN A 1 109 ? 3.904 1.744 14.844 1.00 94.25 109 ASN A CA 1
ATOM 838 C C . ASN A 1 109 ? 4.923 1.538 13.721 1.00 94.25 109 ASN A C 1
ATOM 840 O O . ASN A 1 109 ? 5.984 2.165 13.729 1.00 94.25 109 ASN A O 1
ATOM 844 N N . PHE A 1 110 ? 4.569 0.739 12.710 1.00 95.19 110 PHE A N 1
ATOM 845 C CA . PHE A 1 110 ? 5.404 0.554 11.528 1.00 95.19 110 PHE A CA 1
ATOM 846 C C . PHE A 1 110 ? 5.646 1.875 10.781 1.00 95.19 110 PHE A C 1
ATOM 848 O O . PHE A 1 110 ? 6.797 2.264 10.579 1.00 95.19 110 PHE A O 1
ATOM 855 N N . LEU A 1 111 ? 4.584 2.606 10.416 1.00 93.31 111 LEU A N 1
ATOM 856 C CA . LEU A 1 111 ? 4.699 3.860 9.659 1.00 93.31 111 LEU A CA 1
ATOM 857 C C . LEU A 1 111 ? 5.458 4.948 10.431 1.00 93.31 111 LEU A C 1
ATOM 859 O O . LEU A 1 111 ? 6.246 5.687 9.839 1.00 93.31 111 LEU A O 1
ATOM 863 N N . SER A 1 112 ? 5.266 5.027 11.749 1.00 92.00 112 SER A N 1
ATOM 864 C CA . SER A 1 112 ? 5.970 5.977 12.624 1.00 92.00 112 SER A CA 1
ATOM 865 C C . SER A 1 112 ? 7.457 5.644 12.786 1.00 92.00 112 SER A C 1
ATOM 867 O O . SER A 1 112 ? 8.274 6.534 13.044 1.00 92.00 112 SER A O 1
ATOM 869 N N . GLY A 1 113 ? 7.812 4.366 12.630 1.00 93.25 113 GLY A N 1
ATOM 870 C CA . GLY A 1 113 ? 9.183 3.867 12.668 1.00 93.25 113 GLY A CA 1
ATOM 871 C C . GLY A 1 113 ? 9.955 4.031 11.357 1.00 93.25 113 GLY A C 1
ATOM 872 O O . GLY A 1 113 ? 11.176 3.884 11.374 1.00 93.25 113 GLY A O 1
ATOM 873 N N . LEU A 1 114 ? 9.289 4.352 10.240 1.00 92.38 114 LEU A N 1
ATOM 874 C CA . LEU A 1 114 ? 9.955 4.512 8.947 1.00 92.38 114 LEU A CA 1
ATOM 875 C C . LEU A 1 114 ? 10.960 5.668 8.971 1.00 92.38 114 LEU A C 1
ATOM 877 O O . LEU A 1 114 ? 10.655 6.789 9.395 1.00 92.38 114 LEU A O 1
ATOM 881 N N . LYS A 1 115 ? 12.150 5.394 8.437 1.00 92.25 115 LYS A N 1
ATOM 882 C CA . LYS A 1 115 ? 13.253 6.344 8.309 1.00 92.25 115 LYS A CA 1
ATOM 883 C C . LYS A 1 115 ? 13.693 6.483 6.857 1.00 92.25 115 LYS A C 1
ATOM 885 O O . LYS A 1 115 ? 13.483 5.579 6.050 1.00 92.25 115 LYS A O 1
ATOM 890 N N . ASP A 1 116 ? 14.273 7.627 6.528 1.00 89.00 116 ASP A N 1
ATOM 891 C CA . ASP A 1 116 ? 14.959 7.830 5.257 1.00 89.00 116 ASP A CA 1
ATOM 892 C C . ASP A 1 116 ? 16.405 7.302 5.295 1.00 89.00 116 ASP A C 1
ATOM 894 O O . ASP A 1 116 ? 16.867 6.750 6.293 1.00 89.00 116 ASP A O 1
ATOM 898 N N . CYS A 1 117 ? 17.135 7.470 4.190 1.00 88.00 117 CYS A N 1
ATOM 899 C CA . CYS A 1 117 ? 18.532 7.046 4.079 1.00 88.00 117 CYS A CA 1
ATOM 900 C C . CYS A 1 117 ? 19.505 7.808 4.999 1.00 88.00 117 CYS A C 1
ATOM 902 O O . CYS A 1 117 ? 20.678 7.452 5.052 1.00 88.00 117 CYS A O 1
ATOM 904 N N . GLN A 1 118 ? 19.043 8.849 5.696 1.00 91.00 118 GLN A N 1
ATOM 905 C CA . GLN A 1 118 ? 19.807 9.615 6.681 1.00 91.00 118 GLN A CA 1
ATOM 906 C C . GLN A 1 118 ? 19.375 9.276 8.116 1.00 91.00 118 GLN A C 1
ATOM 908 O O . GLN A 1 118 ? 19.688 10.022 9.041 1.00 91.00 118 GLN A O 1
ATOM 913 N N . GLU A 1 119 ? 18.640 8.175 8.309 1.00 90.62 119 GLU A N 1
ATOM 914 C CA . GLU A 1 119 ? 18.081 7.739 9.594 1.00 90.62 119 GLU A CA 1
ATOM 915 C C . GLU A 1 119 ? 17.050 8.708 10.210 1.00 90.62 119 GLU A C 1
ATOM 917 O O . GLU A 1 119 ? 16.614 8.522 11.354 1.00 90.62 119 GLU A O 1
ATOM 922 N N . ALA A 1 120 ? 16.594 9.715 9.460 1.00 91.88 120 ALA A N 1
ATOM 923 C CA . ALA A 1 120 ? 15.581 10.650 9.923 1.00 91.88 120 ALA A CA 1
ATOM 924 C C . ALA A 1 120 ? 14.179 10.062 9.730 1.00 91.88 120 ALA A C 1
ATOM 926 O O . ALA A 1 120 ? 13.864 9.468 8.698 1.00 91.88 120 ALA A O 1
ATOM 927 N N . ARG A 1 121 ? 13.299 10.237 10.724 1.00 92.94 121 ARG A N 1
ATOM 928 C CA . ARG A 1 121 ? 11.919 9.734 10.651 1.00 92.94 121 ARG A CA 1
ATOM 929 C C . ARG A 1 121 ? 11.153 10.400 9.507 1.00 92.94 121 ARG A C 1
ATOM 931 O O . ARG A 1 121 ? 11.078 11.624 9.422 1.00 92.94 121 ARG A O 1
ATOM 938 N N . ILE A 1 122 ? 10.478 9.605 8.678 1.00 91.44 122 ILE A N 1
ATOM 939 C CA . ILE A 1 122 ? 9.728 10.129 7.522 1.00 91.44 122 ILE A CA 1
ATOM 940 C C . ILE A 1 122 ? 8.586 11.058 7.968 1.00 91.44 122 ILE A C 1
ATOM 942 O O . ILE A 1 122 ? 8.289 12.049 7.296 1.00 91.44 122 ILE A O 1
ATOM 946 N N . VAL A 1 123 ? 7.993 10.796 9.137 1.00 91.12 123 VAL A N 1
ATOM 947 C CA . VAL A 1 123 ? 6.901 11.601 9.714 1.00 91.12 123 VAL A CA 1
ATOM 948 C C . VAL A 1 123 ? 7.320 13.019 10.123 1.00 91.12 123 VAL A C 1
ATOM 950 O O . VAL A 1 123 ? 6.463 13.887 10.277 1.00 91.12 123 VAL A O 1
ATOM 953 N N . THR A 1 124 ? 8.619 13.304 10.252 1.00 89.31 124 THR A N 1
ATOM 954 C CA . THR A 1 124 ? 9.125 14.665 10.509 1.00 89.31 124 THR A CA 1
ATOM 955 C C . THR A 1 124 ? 9.646 15.350 9.246 1.00 89.31 124 THR A C 1
ATOM 957 O O . THR A 1 124 ? 9.878 16.558 9.256 1.00 89.31 124 THR A O 1
ATOM 960 N N . GLY A 1 125 ? 9.800 14.610 8.146 1.00 87.94 125 GLY A N 1
ATOM 961 C CA . GLY A 1 125 ? 10.382 15.101 6.903 1.00 87.94 125 GLY A CA 1
ATOM 962 C C . GLY A 1 125 ? 9.442 15.955 6.042 1.00 87.94 125 GLY A C 1
ATOM 963 O O . GLY A 1 125 ? 8.252 16.127 6.307 1.00 87.94 125 GLY A O 1
ATOM 964 N N . ARG A 1 126 ? 9.971 16.454 4.916 1.00 86.69 126 ARG A N 1
ATOM 965 C CA . ARG A 1 126 ? 9.221 17.305 3.966 1.00 86.69 126 ARG A CA 1
ATOM 966 C C . ARG A 1 126 ? 8.023 16.604 3.314 1.00 86.69 126 ARG A C 1
ATOM 968 O O . ARG A 1 126 ? 7.035 17.256 2.999 1.00 86.69 126 ARG A O 1
ATOM 975 N N . LYS A 1 127 ? 8.095 15.283 3.114 1.00 83.44 127 LYS A N 1
ATOM 976 C CA . LYS A 1 127 ? 7.026 14.467 2.501 1.00 83.44 127 LYS A CA 1
ATOM 977 C C . LYS A 1 127 ? 6.133 13.760 3.532 1.00 83.44 127 LYS A C 1
ATOM 979 O O . LYS A 1 127 ? 5.441 12.806 3.190 1.00 83.44 127 LYS A O 1
ATOM 984 N N . ARG A 1 128 ? 6.120 14.237 4.783 1.00 89.56 128 ARG A N 1
ATOM 985 C CA . ARG A 1 128 ? 5.408 13.598 5.901 1.00 89.56 128 ARG A CA 1
ATOM 986 C C . ARG A 1 128 ? 3.899 13.462 5.712 1.00 89.56 128 ARG A C 1
ATOM 988 O O . ARG A 1 128 ? 3.324 12.513 6.225 1.00 89.56 128 ARG A O 1
ATOM 995 N N . MET A 1 129 ? 3.259 14.379 4.979 1.00 88.94 129 MET A N 1
ATOM 996 C CA . MET A 1 129 ? 1.791 14.483 4.953 1.00 88.94 129 MET A CA 1
ATOM 997 C C . MET A 1 129 ? 1.093 13.205 4.488 1.00 88.94 129 MET A C 1
ATOM 999 O O . MET A 1 129 ? 0.058 12.856 5.042 1.00 88.94 129 MET A O 1
ATOM 1003 N N . GLY A 1 130 ? 1.683 12.481 3.532 1.00 83.75 130 GLY A N 1
ATOM 1004 C CA . GLY A 1 130 ? 1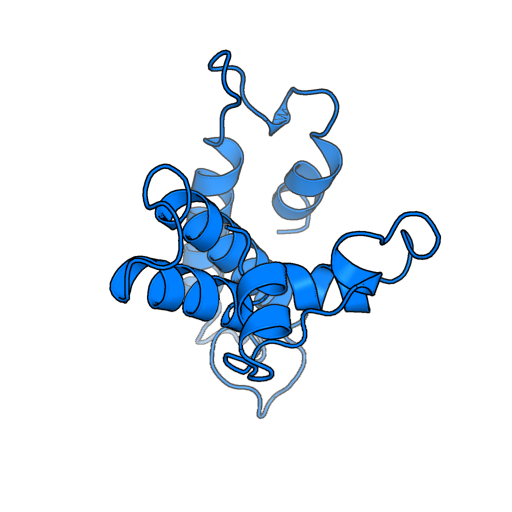.118 11.216 3.058 1.00 83.75 130 GLY A CA 1
ATOM 1005 C C . GLY A 1 130 ? 1.092 10.115 4.121 1.00 83.75 130 GLY A C 1
ATOM 1006 O O . GLY A 1 130 ? 0.225 9.260 4.066 1.00 83.75 130 GLY A O 1
ATOM 1007 N N . PHE A 1 131 ? 2.005 10.149 5.095 1.00 89.25 131 PHE A N 1
ATOM 1008 C CA . PHE A 1 131 ? 2.086 9.177 6.191 1.00 89.25 131 PHE A CA 1
ATOM 1009 C C . PHE A 1 131 ? 1.298 9.650 7.407 1.00 89.25 131 PHE A C 1
ATOM 1011 O O . PHE A 1 131 ? 0.557 8.890 8.014 1.00 89.25 131 PHE A O 1
ATOM 1018 N N . VAL A 1 132 ? 1.433 10.935 7.727 1.00 89.88 132 VAL A N 1
ATOM 1019 C CA . VAL A 1 132 ? 0.778 11.586 8.859 1.00 89.88 132 VAL A CA 1
ATOM 1020 C C . VAL A 1 132 ? -0.749 11.516 8.751 1.00 89.88 132 VAL A C 1
ATOM 1022 O O . VAL A 1 132 ? -1.398 11.306 9.769 1.00 89.88 132 VAL A O 1
ATOM 1025 N N . GLY A 1 133 ? -1.321 11.603 7.543 1.00 87.75 133 GLY A N 1
ATOM 1026 C CA . GLY A 1 133 ? -2.762 11.392 7.338 1.00 87.75 133 GLY A CA 1
ATOM 1027 C C . GLY A 1 133 ? -3.236 10.035 7.869 1.00 87.75 133 GLY A C 1
ATOM 1028 O O . GLY A 1 133 ? -4.137 9.980 8.696 1.00 87.75 133 GLY A O 1
ATOM 1029 N N . PHE A 1 134 ? -2.536 8.950 7.524 1.00 86.12 134 PHE A N 1
ATOM 1030 C CA . PHE A 1 134 ? -2.854 7.610 8.032 1.00 86.12 134 PHE A CA 1
ATOM 1031 C C . PHE A 1 134 ? -2.659 7.448 9.549 1.00 86.12 134 PHE A C 1
ATOM 1033 O O . PHE A 1 134 ? -3.229 6.529 10.134 1.00 86.12 134 PHE A O 1
ATOM 1040 N N . LEU A 1 135 ? -1.850 8.300 10.188 1.00 85.69 135 LEU A N 1
ATOM 1041 C CA . LEU A 1 135 ? -1.642 8.269 11.638 1.00 85.69 135 LEU A CA 1
ATOM 1042 C C . LEU A 1 135 ? -2.740 9.017 12.408 1.00 85.69 135 LEU A C 1
ATOM 1044 O O . LEU A 1 135 ? -3.031 8.630 13.537 1.00 85.69 135 LEU A O 1
ATOM 1048 N N . PHE A 1 136 ? -3.323 10.067 11.819 1.00 73.81 136 PHE A N 1
ATOM 1049 C CA . PHE A 1 136 ? -4.382 10.874 12.439 1.00 73.81 136 PHE A CA 1
ATOM 1050 C C . PHE A 1 136 ? -5.800 10.380 12.133 1.00 73.81 136 PHE A C 1
ATOM 1052 O O . PHE A 1 136 ? -6.682 10.581 12.960 1.00 73.81 136 PHE A O 1
ATOM 1059 N N . ASP A 1 137 ? -6.021 9.732 10.986 1.00 59.06 137 ASP A N 1
ATOM 1060 C CA . ASP A 1 137 ? -7.337 9.212 10.572 1.00 59.06 137 ASP A CA 1
ATOM 1061 C C . ASP A 1 137 ? -7.722 7.873 11.249 1.00 59.06 137 ASP A C 1
ATOM 1063 O O . ASP A 1 137 ? -8.697 7.234 10.849 1.00 59.06 137 ASP A O 1
ATOM 1067 N N . ALA A 1 138 ? -6.974 7.445 12.273 1.00 50.00 138 ALA A N 1
ATOM 1068 C CA . ALA A 1 138 ? -7.217 6.222 13.042 1.00 50.00 138 ALA A CA 1
ATOM 1069 C C . ALA A 1 138 ? -7.396 6.472 14.535 1.00 50.00 138 ALA A C 1
ATOM 1071 O O . ALA A 1 138 ? -6.573 7.234 15.094 1.00 50.00 138 ALA A O 1
#

Sequence (138 aa):
VSIRRLQDSEGLKAVNRLTKNHIDFKNQIMKVKLAVQTLSSSVASALMFGQQIGCIDSSSTDKTAEIISVIDRLFDIFNSKCPVARGYKSQIRPGNLHLVVEVIESCKNFLSGLKDCQEARIVTGRKRMGFVGFLFDA

InterPro domains:
  IPR048366 Transposable element P transposase-like, GTP-binding insertion domain [PF21788] (3-90)

Foldseek 3Di:
DQLAVVCVVVVHDLPAPDDPCLVVVPVPVVVVVSVLSCLALSRLVSLVVCVVVVNHDPPCSPVSSVLSHLVNLLVLQLCQDDCPDDDSNHHDDPVCVVVSVVSLVVSLVVQQCDADPVRHGCCVDPNNPVSVCSNVSD

Secondary structure (DSSP, 8-state):
--HHHHHHHHT---S----HHHHSGGGGTT-HHHHHHHTSHHHHHHHHHHHHTTSS-HHHHHHHHHHHHHHHHHHHHHT--BTT--GGGBPP-TTTHHHHHHHHHHHHHHHHH-B-TTS-BGGGSTTTHHHHHHHH--

Radius of gyration: 16.18 Å; chains: 1; bounding box: 41×33×41 Å